Protein AF-A0A3C0ZBE3-F1 (afdb_monomer_lite)

Radius of gyration: 13.56 Å; chains: 1; bounding box: 29×29×34 Å

pLDDT: mean 95.26, std 6.09, range [53.31, 98.5]

Secondary structure (DSSP, 8-state):
-PPP--GGGG---SSHHHHHHHHHHHHTT-S-HHHHHHHHHHHHHHHHHH-TTS-HHHHHHHHHHHHHTTHHHHHHHHHHT-

Sequence (82 aa):
GFTPVSAQELTGGETIADAAQTFLSILNNQGTDVQNNVVLTNAAFAIKTFNPKKSFGDCFYEAESSLMGGKALRSFQKLIKK

Structure (mmCIF, N/CA/C/O backbone):
data_AF-A0A3C0ZBE3-F1
#
_entry.id   AF-A0A3C0ZBE3-F1
#
loop_
_atom_site.group_PDB
_atom_site.id
_atom_site.type_symbol
_atom_site.label_atom_id
_atom_site.label_alt_id
_atom_site.label_comp_id
_atom_site.label_asym_id
_atom_site.label_entity_id
_atom_site.label_seq_id
_atom_site.pdbx_PDB_ins_code
_atom_site.Cartn_x
_atom_site.Cartn_y
_atom_site.Cartn_z
_atom_site.occupancy
_atom_site.B_iso_or_equiv
_atom_site.auth_seq_id
_atom_site.auth_comp_id
_atom_site.auth_asym_id
_atom_site.auth_atom_id
_atom_site.pdbx_PDB_model_num
ATOM 1 N N . GLY A 1 1 ? 10.163 11.669 -9.132 1.00 71.38 1 GLY A N 1
ATOM 2 C CA . GLY A 1 1 ? 10.603 11.097 -7.841 1.00 71.38 1 GLY A CA 1
ATOM 3 C C . GLY A 1 1 ? 9.629 11.520 -6.761 1.00 71.38 1 GLY A C 1
ATOM 4 O O . GLY A 1 1 ? 8.829 12.404 -7.038 1.00 71.38 1 GLY A O 1
ATOM 5 N N . PHE A 1 2 ? 9.665 10.902 -5.579 1.00 81.88 2 PHE A N 1
ATOM 6 C CA . PHE A 1 2 ? 8.745 11.224 -4.479 1.00 81.88 2 PHE A CA 1
ATOM 7 C C . PHE A 1 2 ? 9.375 12.195 -3.487 1.00 81.88 2 PHE A C 1
ATOM 9 O O . PHE A 1 2 ? 10.568 12.102 -3.199 1.00 81.88 2 PHE A O 1
ATOM 16 N N . THR A 1 3 ? 8.561 13.101 -2.957 1.00 88.94 3 THR A N 1
ATOM 17 C CA . THR A 1 3 ? 8.955 13.975 -1.853 1.00 88.94 3 THR A CA 1
ATOM 18 C C . THR A 1 3 ? 8.974 13.164 -0.556 1.00 88.94 3 THR A C 1
ATOM 20 O O . THR A 1 3 ? 8.054 12.371 -0.341 1.00 88.94 3 THR A O 1
ATOM 23 N N . PRO A 1 4 ? 9.989 13.328 0.310 1.00 91.12 4 PRO A N 1
ATOM 24 C CA . PRO A 1 4 ? 9.957 12.766 1.654 1.00 91.12 4 PRO A CA 1
ATOM 25 C C . PRO A 1 4 ? 8.708 13.231 2.405 1.00 91.12 4 PRO A C 1
ATOM 27 O O . PRO A 1 4 ? 8.347 14.403 2.340 1.00 91.12 4 PRO A O 1
ATOM 30 N N . VAL A 1 5 ? 8.067 12.306 3.112 1.00 93.62 5 VAL A N 1
ATOM 31 C CA . VAL A 1 5 ? 6.836 12.554 3.870 1.00 93.62 5 VAL A CA 1
ATOM 32 C C . VAL A 1 5 ? 7.120 12.444 5.360 1.00 93.62 5 VAL A C 1
ATOM 34 O O . VAL A 1 5 ? 7.960 11.642 5.782 1.00 93.62 5 VAL A O 1
ATOM 37 N N . SER A 1 6 ? 6.432 13.251 6.160 1.00 94.62 6 SER A N 1
ATOM 38 C CA . SER A 1 6 ? 6.544 13.196 7.610 1.00 94.62 6 SER A CA 1
ATOM 39 C C . SER A 1 6 ? 5.782 11.989 8.161 1.00 94.62 6 SER A C 1
ATOM 41 O O . SER A 1 6 ? 4.677 11.683 7.713 1.00 94.62 6 SER A O 1
ATOM 43 N N . ALA A 1 7 ? 6.328 11.307 9.171 1.00 91.50 7 ALA A N 1
ATOM 44 C CA . ALA A 1 7 ? 5.651 10.162 9.789 1.00 91.50 7 ALA A CA 1
ATOM 45 C C . ALA A 1 7 ? 4.301 10.560 10.415 1.00 91.50 7 ALA A C 1
ATOM 47 O O . ALA A 1 7 ? 3.350 9.782 10.408 1.00 91.50 7 ALA A O 1
ATOM 48 N N . GLN A 1 8 ? 4.201 11.797 10.904 1.00 92.44 8 GLN A N 1
ATOM 49 C CA . GLN A 1 8 ? 2.984 12.372 11.466 1.00 92.44 8 GLN A CA 1
ATOM 50 C C . GLN A 1 8 ? 1.849 12.468 10.433 1.00 92.44 8 GLN A C 1
ATOM 52 O O . GLN A 1 8 ? 0.689 12.333 10.806 1.00 92.44 8 GLN A O 1
ATOM 57 N N . GLU A 1 9 ? 2.158 12.633 9.142 1.00 91.62 9 GLU A N 1
ATOM 58 C CA . GLU A 1 9 ? 1.160 12.672 8.057 1.00 91.62 9 GLU A CA 1
ATOM 59 C C . GLU A 1 9 ? 0.593 11.282 7.717 1.00 91.62 9 GLU A C 1
ATOM 61 O O . GLU A 1 9 ? -0.396 11.161 6.994 1.00 91.62 9 GLU A O 1
ATOM 66 N N . LEU A 1 10 ? 1.216 10.226 8.245 1.00 91.88 10 LEU A N 1
ATOM 67 C CA . LEU A 1 10 ? 0.862 8.826 8.017 1.00 91.88 10 LEU A CA 1
ATOM 68 C C . LEU A 1 10 ? 0.282 8.155 9.264 1.00 91.88 10 LEU A C 1
ATOM 70 O O . LEU A 1 10 ? 0.140 6.932 9.289 1.00 91.88 10 LEU A O 1
ATOM 74 N N . THR A 1 11 ? -0.038 8.932 10.304 1.00 91.25 11 THR A N 1
ATOM 75 C CA . THR A 1 11 ? -0.667 8.388 11.508 1.00 91.25 11 THR A CA 1
ATOM 76 C C . THR A 1 11 ? -1.995 7.712 11.167 1.00 91.25 11 THR A C 1
ATOM 78 O O . THR A 1 11 ? -2.815 8.250 10.422 1.00 91.25 11 THR A O 1
ATOM 81 N N . GLY A 1 12 ? -2.203 6.518 11.720 1.00 88.75 12 GLY A N 1
ATOM 82 C CA . GLY A 1 12 ? -3.479 5.806 11.655 1.00 88.75 12 GLY A CA 1
ATOM 83 C C . GLY A 1 12 ? -4.457 6.231 12.751 1.00 88.75 12 GLY A C 1
ATOM 84 O O . GLY A 1 12 ? -5.511 5.621 12.861 1.00 88.75 12 GLY A O 1
ATOM 85 N N . GLY A 1 13 ? -4.107 7.230 13.568 1.00 91.31 13 GLY A N 1
ATOM 86 C CA . GLY A 1 13 ? -4.829 7.601 14.784 1.00 91.31 13 GLY A CA 1
ATOM 87 C C . GLY A 1 13 ? -4.351 6.833 16.018 1.00 91.31 13 GLY A C 1
ATOM 88 O O . GLY A 1 13 ? -3.312 6.171 15.990 1.00 91.31 13 GLY A O 1
ATOM 89 N N . GLU A 1 14 ? -5.088 6.959 17.120 1.00 95.44 14 GLU A N 1
ATOM 90 C CA . GLU A 1 14 ? -4.674 6.440 18.434 1.00 95.44 14 GLU A CA 1
ATOM 91 C C . GLU A 1 14 ? -5.373 5.127 18.800 1.00 95.44 14 GLU A C 1
ATOM 93 O O . GLU A 1 14 ? -4.936 4.408 19.700 1.00 95.44 14 GLU A O 1
ATOM 98 N N . THR A 1 15 ? -6.450 4.786 18.091 1.00 97.50 15 THR A N 1
ATOM 99 C CA . THR A 1 15 ? -7.254 3.596 18.360 1.00 97.50 15 THR A CA 1
ATOM 100 C C . THR A 1 15 ? -7.303 2.644 17.168 1.00 97.50 15 THR A C 1
ATOM 102 O O . THR A 1 15 ? -7.053 3.003 16.017 1.00 97.50 15 THR A O 1
ATOM 105 N N . ILE A 1 16 ? -7.698 1.395 17.435 1.00 96.38 16 ILE A N 1
ATOM 106 C CA . ILE A 1 16 ? -7.967 0.400 16.384 1.00 96.38 16 ILE A CA 1
ATOM 107 C C . ILE A 1 16 ? -9.057 0.903 15.425 1.00 96.38 16 ILE A C 1
ATOM 109 O O . ILE A 1 16 ? -8.980 0.656 14.221 1.00 96.38 16 ILE A O 1
ATOM 113 N N . ALA A 1 17 ? -10.063 1.610 15.949 1.00 97.25 17 ALA A N 1
ATOM 114 C CA . ALA A 1 17 ? -11.148 2.163 15.150 1.00 97.25 17 ALA A CA 1
ATOM 115 C C . ALA A 1 17 ? -10.643 3.244 14.183 1.00 97.25 17 ALA A C 1
ATOM 117 O O . ALA A 1 17 ? -11.022 3.222 13.013 1.00 97.25 17 ALA A O 1
ATOM 118 N N . ASP A 1 18 ? -9.736 4.118 14.629 1.00 96.56 18 ASP A N 1
ATOM 119 C CA . ASP A 1 18 ? -9.134 5.148 13.773 1.00 96.56 18 ASP A CA 1
ATOM 120 C C . ASP A 1 18 ? -8.315 4.524 12.639 1.00 96.56 18 ASP A C 1
ATOM 122 O O . ASP A 1 18 ? -8.431 4.926 11.476 1.00 96.56 18 ASP A O 1
ATOM 126 N N . ALA A 1 19 ? -7.538 3.484 12.956 1.00 96.25 19 ALA A N 1
ATOM 127 C CA . ALA A 1 19 ? -6.719 2.794 11.968 1.00 96.25 19 ALA A CA 1
ATOM 128 C C . ALA A 1 19 ? -7.595 2.079 10.929 1.00 96.25 19 ALA A C 1
ATOM 130 O O . ALA A 1 19 ? -7.335 2.159 9.725 1.00 96.25 19 ALA A O 1
ATOM 131 N N . ALA A 1 20 ? -8.672 1.425 11.379 1.00 96.38 20 ALA A N 1
ATOM 132 C CA . ALA A 1 20 ? -9.650 0.796 10.499 1.00 96.38 20 ALA A CA 1
ATOM 133 C C . ALA A 1 20 ? -10.361 1.828 9.611 1.00 96.38 20 ALA A C 1
ATOM 135 O O . ALA A 1 20 ? -10.519 1.598 8.410 1.00 96.38 20 ALA A O 1
ATOM 136 N N . GLN A 1 21 ? -10.743 2.978 10.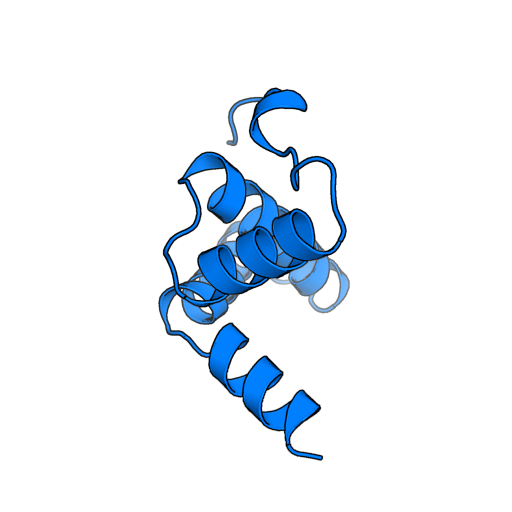173 1.00 96.50 21 GLN A N 1
ATOM 137 C CA . GLN A 1 21 ? -11.361 4.062 9.417 1.00 96.50 21 GLN A CA 1
ATOM 138 C C . GLN A 1 21 ? -10.398 4.623 8.370 1.00 96.50 21 GLN A C 1
ATOM 140 O O . GLN A 1 21 ? -10.787 4.768 7.216 1.00 96.50 21 GLN A O 1
ATOM 145 N N . THR A 1 22 ? -9.137 4.867 8.729 1.00 96.12 22 THR A N 1
ATOM 146 C CA . THR A 1 22 ? -8.097 5.330 7.796 1.00 96.12 22 THR A CA 1
ATOM 147 C C . THR A 1 22 ? -7.910 4.343 6.645 1.00 96.12 22 THR A C 1
ATOM 149 O O . THR A 1 22 ? -7.925 4.731 5.476 1.00 96.12 22 THR A O 1
ATOM 152 N N . PHE A 1 23 ? -7.809 3.049 6.956 1.00 96.31 23 PHE A N 1
ATOM 153 C CA . PHE A 1 23 ? -7.700 1.989 5.956 1.00 96.31 23 PHE A CA 1
ATOM 154 C C . PHE A 1 23 ? -8.899 1.974 4.994 1.00 96.31 23 PHE A C 1
ATOM 156 O O . PHE A 1 23 ? -8.719 1.938 3.774 1.00 96.31 23 PHE A O 1
ATOM 163 N N . LEU A 1 24 ? -10.124 2.043 5.526 1.00 97.06 24 LEU A N 1
ATOM 164 C CA . LEU A 1 24 ? -11.342 2.087 4.717 1.00 97.06 24 LEU A CA 1
ATOM 165 C C . LEU A 1 24 ? -11.434 3.365 3.880 1.00 97.06 24 LEU A C 1
ATOM 167 O O . LEU A 1 24 ? -11.825 3.283 2.716 1.00 97.06 24 LEU A O 1
ATOM 171 N N . SER A 1 25 ? -11.061 4.521 4.429 1.00 97.38 25 SER A N 1
ATOM 172 C CA . SER A 1 25 ? -11.039 5.792 3.701 1.00 97.38 25 SER A CA 1
ATOM 173 C C . SER A 1 25 ? -10.099 5.716 2.500 1.00 97.38 25 SER A C 1
ATOM 175 O O . SER A 1 25 ? -10.507 6.059 1.394 1.00 97.38 25 SER A O 1
ATOM 177 N N . ILE A 1 26 ? -8.885 5.182 2.671 1.00 97.69 26 ILE A N 1
ATOM 178 C CA . ILE A 1 26 ? -7.937 4.989 1.562 1.00 97.69 26 ILE A CA 1
ATOM 179 C C . ILE A 1 26 ? -8.543 4.083 0.481 1.00 97.69 26 ILE A C 1
ATOM 181 O O . ILE A 1 26 ? -8.553 4.453 -0.690 1.00 97.69 26 ILE A O 1
ATOM 185 N N . LEU A 1 27 ? -9.118 2.932 0.853 1.00 97.94 27 LEU A N 1
ATOM 186 C CA . LEU A 1 27 ? -9.753 2.025 -0.115 1.00 97.94 27 LEU A CA 1
ATOM 187 C C . LEU A 1 27 ? -10.950 2.647 -0.853 1.00 97.94 27 LEU A C 1
ATOM 189 O O . LEU A 1 27 ? -11.248 2.235 -1.973 1.00 97.94 27 LEU A O 1
ATOM 193 N N . ASN A 1 28 ? -11.636 3.612 -0.237 1.00 97.69 28 ASN A N 1
ATOM 194 C CA . ASN A 1 28 ? -12.731 4.373 -0.844 1.00 97.69 28 ASN A CA 1
ATOM 195 C C . ASN A 1 28 ? -12.258 5.631 -1.595 1.00 97.69 28 ASN A C 1
ATOM 197 O O . ASN A 1 28 ? -13.094 6.443 -1.985 1.00 97.69 28 ASN A O 1
ATOM 201 N N . ASN A 1 29 ? -10.950 5.802 -1.821 1.00 95.88 29 ASN A N 1
ATOM 202 C CA . ASN A 1 29 ? -10.351 6.989 -2.445 1.00 95.88 29 ASN A CA 1
ATOM 203 C C . ASN A 1 29 ? -10.626 8.298 -1.680 1.00 95.88 29 ASN A C 1
ATOM 205 O O . ASN A 1 29 ? -10.722 9.369 -2.271 1.00 95.88 29 ASN A O 1
ATOM 209 N N . GLN A 1 30 ? -10.769 8.204 -0.359 1.00 97.06 30 GLN A N 1
ATOM 210 C CA . GLN A 1 30 ? -10.978 9.323 0.567 1.00 97.06 30 GLN A CA 1
ATOM 211 C C . GLN A 1 30 ? -9.762 9.560 1.480 1.00 97.06 30 GLN A C 1
ATOM 213 O O . GLN A 1 30 ? -9.835 10.372 2.399 1.00 97.06 30 GLN A O 1
ATOM 218 N N . GLY A 1 31 ? -8.657 8.837 1.267 1.00 94.38 31 GLY A N 1
ATOM 219 C CA . GLY A 1 31 ? -7.374 9.131 1.910 1.00 94.38 31 GLY A CA 1
ATOM 220 C C . GLY A 1 31 ? -6.754 10.417 1.362 1.00 94.38 31 GLY A C 1
ATOM 221 O O . GLY A 1 31 ? -7.076 10.839 0.249 1.00 94.38 31 GLY A O 1
ATOM 222 N N . THR A 1 32 ? -5.849 11.030 2.124 1.00 95.00 32 THR A N 1
ATOM 223 C CA . THR A 1 32 ? -5.093 12.197 1.641 1.00 95.00 32 THR A CA 1
ATOM 224 C C . THR A 1 32 ? -4.145 11.808 0.506 1.00 95.00 32 THR A C 1
ATOM 226 O O . THR A 1 32 ? -3.760 10.643 0.377 1.00 95.00 32 THR A O 1
ATOM 229 N N . ASP A 1 33 ? -3.700 12.782 -0.289 1.00 93.69 33 ASP A N 1
ATOM 230 C CA . ASP A 1 33 ? -2.721 12.537 -1.357 1.00 93.69 33 ASP A CA 1
ATOM 231 C C . ASP A 1 33 ? -1.442 11.880 -0.819 1.00 93.69 33 ASP A C 1
ATOM 233 O O . ASP A 1 33 ? -0.914 10.951 -1.428 1.00 93.69 33 ASP A O 1
ATOM 237 N N . VAL A 1 34 ? -0.984 12.303 0.364 1.00 94.81 34 VAL A N 1
ATOM 238 C CA . VAL A 1 34 ? 0.192 11.737 1.043 1.00 94.81 34 VAL A CA 1
ATOM 239 C C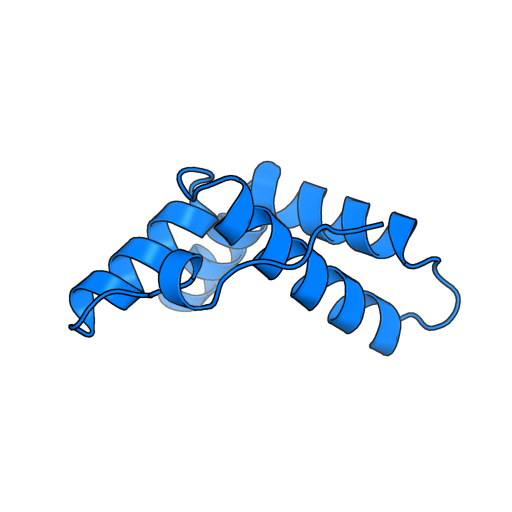 . VAL A 1 34 ? -0.037 10.273 1.423 1.00 94.81 34 VAL A C 1
ATOM 241 O O . VAL A 1 34 ? 0.790 9.417 1.101 1.00 94.81 34 VAL A O 1
ATOM 244 N N . GLN A 1 35 ? -1.173 9.961 2.052 1.00 95.56 35 GLN A N 1
ATOM 245 C CA . GLN A 1 35 ? -1.524 8.592 2.440 1.00 95.56 35 GLN A CA 1
ATOM 246 C C . GLN A 1 35 ? -1.653 7.678 1.218 1.00 95.56 35 GLN A C 1
ATOM 248 O O . GLN A 1 35 ? -1.051 6.601 1.178 1.00 95.56 35 GLN A O 1
ATOM 253 N N . ASN A 1 36 ? -2.388 8.125 0.197 1.00 95.38 36 ASN A N 1
ATOM 254 C CA . ASN A 1 36 ? -2.579 7.371 -1.036 1.00 95.38 36 ASN A CA 1
ATOM 255 C C . ASN A 1 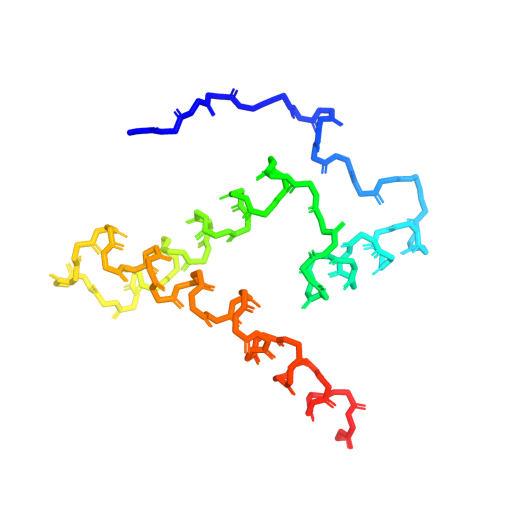36 ? -1.235 7.124 -1.721 1.00 95.38 36 ASN A C 1
ATOM 257 O O . ASN A 1 36 ? -0.923 5.988 -2.066 1.00 95.38 36 ASN A O 1
ATOM 261 N N . ASN A 1 37 ? -0.394 8.150 -1.853 1.00 95.12 37 ASN A N 1
ATOM 262 C CA . ASN A 1 37 ? 0.901 8.031 -2.511 1.00 95.12 37 ASN A CA 1
ATOM 263 C C . ASN A 1 37 ? 1.838 7.025 -1.814 1.00 95.12 37 ASN A C 1
ATOM 265 O O . ASN A 1 37 ? 2.529 6.255 -2.487 1.00 95.12 37 ASN A O 1
ATOM 269 N N . VAL A 1 38 ? 1.835 6.968 -0.477 1.00 95.81 38 VAL A N 1
ATOM 270 C CA . VAL A 1 38 ? 2.612 5.964 0.272 1.00 95.81 38 VAL A CA 1
ATOM 271 C C . VAL A 1 38 ? 2.078 4.551 0.037 1.00 95.81 38 VAL A C 1
ATOM 273 O O . VAL A 1 38 ? 2.862 3.635 -0.224 1.00 95.81 38 VAL A O 1
ATOM 276 N N . VAL A 1 39 ? 0.755 4.366 0.051 1.00 96.50 39 VAL A N 1
ATOM 277 C CA . VAL A 1 39 ? 0.128 3.069 -0.256 1.00 96.50 39 VAL A CA 1
ATOM 278 C C . VAL A 1 39 ? 0.452 2.620 -1.682 1.00 96.50 39 VAL A C 1
ATOM 280 O O . VAL A 1 39 ? 0.859 1.474 -1.885 1.00 96.50 39 VAL A O 1
ATOM 283 N N . LEU A 1 40 ? 0.345 3.523 -2.658 1.00 97.25 40 LEU A N 1
ATOM 284 C CA . LEU A 1 40 ? 0.678 3.256 -4.057 1.00 97.25 40 LEU A CA 1
ATOM 285 C C . LEU A 1 40 ? 2.154 2.904 -4.236 1.00 97.25 40 LEU A C 1
ATOM 287 O O . LEU A 1 40 ? 2.469 1.945 -4.934 1.00 97.25 40 LEU A O 1
ATOM 291 N N . THR A 1 41 ? 3.056 3.617 -3.560 1.00 96.62 41 THR A N 1
ATOM 292 C CA . THR A 1 41 ? 4.499 3.350 -3.620 1.00 96.62 41 THR A CA 1
ATOM 293 C C . THR A 1 41 ? 4.837 1.965 -3.068 1.00 96.62 41 THR A C 1
ATOM 295 O O . THR A 1 41 ? 5.542 1.197 -3.725 1.00 96.62 41 THR A O 1
ATOM 298 N N . ASN A 1 42 ? 4.289 1.597 -1.905 1.00 96.31 42 ASN A N 1
ATOM 299 C CA . ASN A 1 42 ? 4.503 0.275 -1.309 1.00 96.31 42 ASN A CA 1
ATOM 300 C C . ASN A 1 42 ? 3.937 -0.848 -2.191 1.00 96.31 42 ASN A C 1
ATOM 302 O O . ASN A 1 42 ? 4.604 -1.860 -2.418 1.00 96.31 42 ASN A O 1
ATOM 306 N N . ALA A 1 43 ? 2.733 -0.656 -2.737 1.00 98.12 43 ALA A N 1
ATOM 307 C CA . ALA A 1 43 ? 2.124 -1.605 -3.662 1.00 98.12 43 ALA A CA 1
ATOM 308 C C . ALA A 1 43 ? 2.933 -1.739 -4.964 1.00 98.12 43 ALA A C 1
ATOM 310 O O . ALA A 1 43 ? 3.156 -2.854 -5.431 1.00 98.12 43 ALA A O 1
ATOM 311 N N . ALA A 1 44 ? 3.439 -0.634 -5.518 1.00 98.12 44 ALA A N 1
ATOM 312 C CA . ALA A 1 44 ? 4.286 -0.634 -6.706 1.00 98.12 44 ALA A CA 1
ATOM 313 C C . ALA A 1 44 ? 5.580 -1.426 -6.481 1.00 98.12 44 ALA A C 1
ATOM 315 O O . ALA A 1 44 ? 5.960 -2.242 -7.324 1.00 98.12 44 ALA A O 1
ATOM 316 N N . PHE A 1 45 ? 6.236 -1.242 -5.330 1.00 97.75 45 PHE A N 1
ATOM 317 C CA . PHE A 1 45 ? 7.408 -2.040 -4.974 1.00 97.75 45 PHE A CA 1
ATOM 318 C C . PHE A 1 45 ? 7.067 -3.523 -4.835 1.00 97.75 45 PHE A C 1
ATOM 320 O O . PHE A 1 45 ? 7.793 -4.346 -5.386 1.00 97.75 45 PHE A O 1
ATOM 327 N N . ALA A 1 46 ? 5.951 -3.875 -4.192 1.00 98.19 46 ALA A N 1
ATOM 328 C CA . ALA A 1 46 ? 5.503 -5.265 -4.119 1.00 98.19 46 ALA A CA 1
ATOM 329 C C . ALA A 1 46 ? 5.246 -5.860 -5.518 1.00 98.19 46 ALA A C 1
ATOM 331 O O . ALA A 1 46 ? 5.727 -6.943 -5.832 1.00 98.19 46 ALA A O 1
ATOM 332 N N . ILE A 1 47 ? 4.567 -5.143 -6.417 1.00 98.12 47 ILE A N 1
ATOM 333 C CA . ILE A 1 47 ? 4.354 -5.603 -7.801 1.00 98.12 47 ILE A CA 1
ATOM 334 C C . ILE A 1 47 ? 5.695 -5.788 -8.525 1.00 98.12 47 ILE A C 1
ATOM 336 O O . ILE A 1 47 ? 5.869 -6.760 -9.262 1.00 98.12 47 ILE A O 1
ATOM 340 N N . LYS A 1 48 ? 6.657 -4.889 -8.299 1.00 98.06 48 LYS A N 1
ATOM 341 C CA . LYS A 1 48 ? 8.000 -4.948 -8.883 1.00 98.06 48 LYS A CA 1
ATOM 342 C C . LYS A 1 48 ? 8.818 -6.133 -8.364 1.00 98.06 48 LYS A C 1
ATOM 344 O O . LYS A 1 48 ? 9.569 -6.707 -9.153 1.00 98.06 48 LYS A O 1
ATOM 349 N N . THR A 1 49 ? 8.675 -6.527 -7.095 1.00 97.81 49 THR A N 1
ATOM 350 C CA . THR A 1 49 ? 9.339 -7.739 -6.581 1.00 97.81 49 THR A CA 1
ATOM 351 C C . THR A 1 49 ? 8.785 -9.000 -7.242 1.00 97.81 49 THR A C 1
ATOM 353 O O . THR A 1 49 ? 9.564 -9.881 -7.600 1.00 97.81 49 THR A O 1
ATOM 356 N N . PHE A 1 50 ? 7.473 -9.060 -7.500 1.00 97.12 50 PHE A N 1
ATOM 357 C CA . PHE A 1 50 ? 6.855 -10.148 -8.270 1.00 97.12 50 PHE A CA 1
ATOM 358 C C . PHE A 1 50 ? 7.186 -10.098 -9.769 1.00 97.12 50 PHE A C 1
ATOM 360 O O . PHE A 1 50 ? 7.323 -11.143 -10.402 1.00 97.12 50 PHE A O 1
ATOM 367 N N . ASN A 1 51 ? 7.344 -8.899 -10.343 1.00 97.31 51 ASN A N 1
ATOM 368 C CA . ASN A 1 51 ? 7.604 -8.682 -11.768 1.00 97.31 51 ASN A CA 1
ATOM 369 C C . ASN A 1 51 ? 8.892 -7.867 -12.011 1.00 97.31 51 ASN A C 1
ATOM 371 O O . ASN A 1 51 ? 8.819 -6.715 -12.456 1.00 97.31 51 ASN A O 1
ATOM 375 N N . PRO A 1 52 ? 10.095 -8.451 -11.833 1.00 97.06 52 PRO A N 1
ATOM 376 C CA . PRO A 1 52 ? 11.358 -7.708 -11.892 1.00 97.06 52 PRO A CA 1
ATOM 377 C C . PRO A 1 52 ? 11.670 -7.053 -13.241 1.00 97.06 52 PRO A C 1
ATOM 379 O O . PRO A 1 52 ? 12.548 -6.197 -13.302 1.00 97.06 52 PRO A O 1
ATOM 382 N N . LYS A 1 53 ? 10.974 -7.416 -14.324 1.00 97.94 53 LYS A N 1
ATOM 383 C CA . LYS A 1 53 ? 11.155 -6.812 -15.654 1.00 97.94 53 LYS A CA 1
ATOM 384 C C . LYS A 1 53 ? 10.340 -5.531 -15.871 1.00 97.94 53 LYS A C 1
ATOM 386 O O . LYS A 1 53 ? 10.724 -4.733 -16.717 1.00 97.94 53 LYS A O 1
ATOM 391 N N . LYS A 1 54 ? 9.246 -5.316 -15.128 1.00 97.94 54 LYS A N 1
ATOM 392 C CA . LYS A 1 54 ? 8.432 -4.091 -15.246 1.00 97.94 54 LYS A CA 1
ATOM 393 C C . LYS A 1 54 ? 9.201 -2.891 -14.703 1.00 97.94 54 LYS A C 1
ATOM 395 O O . LYS A 1 54 ? 9.980 -3.046 -13.758 1.00 97.94 54 LYS A O 1
ATOM 400 N N . SER A 1 55 ? 9.003 -1.698 -15.257 1.00 98.00 55 SER A N 1
ATOM 401 C CA . SER A 1 55 ? 9.545 -0.494 -14.624 1.00 98.00 55 SER A CA 1
ATOM 402 C C . SER A 1 55 ? 8.798 -0.210 -13.316 1.00 98.00 55 SER A C 1
ATOM 404 O O . SER A 1 55 ? 7.687 -0.699 -13.102 1.00 98.00 55 SER A O 1
ATOM 406 N N . PHE A 1 56 ? 9.395 0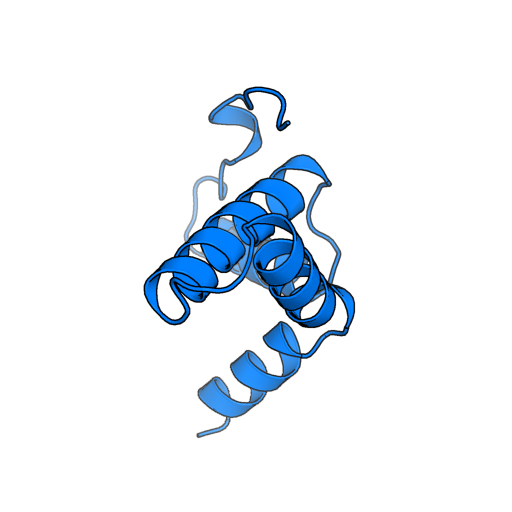.576 -12.419 1.00 97.00 56 PHE A N 1
ATOM 407 C CA . PHE A 1 56 ? 8.669 1.032 -11.231 1.00 97.00 56 PHE A CA 1
ATOM 408 C C . PHE A 1 56 ? 7.420 1.841 -11.622 1.00 97.00 56 PHE A C 1
ATOM 410 O O . PHE A 1 56 ? 6.373 1.654 -11.014 1.00 97.00 56 PHE A O 1
ATOM 417 N N . GLY A 1 57 ? 7.510 2.677 -12.666 1.00 97.56 57 GLY A N 1
ATOM 418 C CA . GLY A 1 57 ? 6.383 3.469 -13.168 1.00 97.56 57 GLY A CA 1
ATOM 419 C C . GLY A 1 57 ? 5.201 2.603 -13.602 1.00 97.56 57 GLY A C 1
ATOM 420 O O . GLY A 1 57 ? 4.082 2.854 -13.173 1.00 97.56 57 GLY A O 1
ATOM 421 N N . ASP A 1 58 ? 5.449 1.524 -14.351 1.00 98.12 58 ASP A N 1
ATOM 422 C CA . ASP A 1 58 ? 4.387 0.583 -14.749 1.00 98.12 58 ASP A CA 1
ATOM 423 C C . ASP A 1 58 ? 3.725 -0.073 -13.531 1.00 98.12 58 ASP A C 1
ATOM 425 O O . ASP A 1 58 ? 2.507 -0.233 -13.481 1.00 98.12 58 ASP A O 1
ATOM 429 N N . CYS A 1 59 ? 4.529 -0.441 -12.528 1.00 98.50 59 CYS A N 1
ATOM 430 C CA . CYS A 1 59 ? 4.026 -1.027 -11.287 1.00 98.50 59 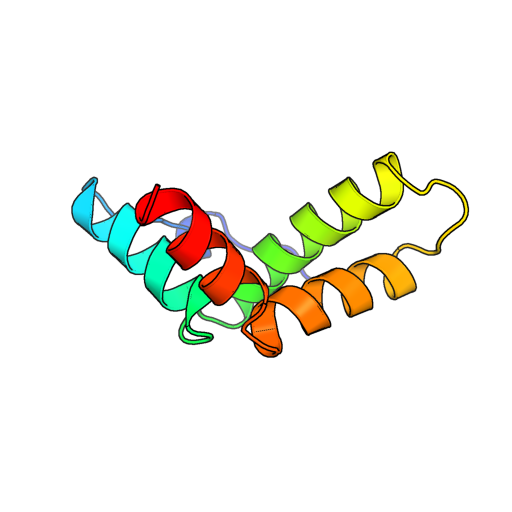CYS A CA 1
ATOM 431 C C . CYS A 1 59 ? 3.203 -0.013 -10.477 1.00 98.50 59 CYS A C 1
ATOM 433 O O . CYS A 1 59 ? 2.196 -0.379 -9.874 1.00 98.50 59 CYS A O 1
ATOM 435 N N . PHE A 1 60 ? 3.609 1.258 -10.482 1.00 98.00 60 PHE A N 1
ATOM 436 C CA . PHE A 1 60 ? 2.880 2.344 -9.834 1.00 98.00 60 PHE A CA 1
ATOM 437 C C . PHE A 1 60 ? 1.535 2.599 -10.512 1.00 98.00 60 PHE A C 1
ATOM 439 O O . PHE A 1 60 ? 0.522 2.644 -9.821 1.00 98.00 60 PHE A O 1
ATOM 446 N N . TYR A 1 61 ? 1.486 2.658 -11.846 1.00 98.00 61 TYR A N 1
ATOM 447 C CA . TYR A 1 61 ? 0.223 2.779 -12.583 1.00 98.00 61 TYR A CA 1
ATOM 448 C C . TYR A 1 61 ? -0.714 1.589 -12.346 1.00 98.00 61 TYR A C 1
ATOM 450 O O . TYR A 1 61 ? -1.931 1.753 -12.257 1.00 98.00 61 TYR A O 1
ATOM 458 N N . GLU A 1 62 ? -0.171 0.378 -12.211 1.00 98.31 62 GLU A N 1
ATOM 459 C CA . GLU A 1 62 ? -0.965 -0.803 -11.868 1.00 98.31 62 GLU A CA 1
ATOM 460 C C . GLU A 1 62 ? -1.556 -0.704 -10.451 1.00 98.31 62 GLU A C 1
ATOM 462 O O . GLU A 1 62 ? -2.750 -0.965 -10.260 1.00 98.31 62 GLU A O 1
ATOM 467 N N . ALA A 1 63 ? -0.755 -0.266 -9.473 1.00 98.44 63 ALA A N 1
ATOM 468 C CA . ALA A 1 63 ? -1.219 0.007 -8.115 1.00 98.44 63 ALA A CA 1
ATOM 469 C C . ALA A 1 63 ? -2.291 1.111 -8.088 1.00 98.44 63 ALA A C 1
ATOM 471 O O . ALA A 1 63 ? -3.337 0.938 -7.459 1.00 98.44 63 ALA A O 1
ATOM 472 N N . GLU A 1 64 ? -2.074 2.205 -8.819 1.00 98.00 64 GLU A N 1
ATOM 473 C CA . GLU A 1 64 ? -2.995 3.340 -8.920 1.00 98.00 64 GLU A CA 1
ATOM 474 C C . GLU A 1 64 ? -4.320 2.922 -9.552 1.00 98.00 64 GLU A C 1
ATOM 476 O O . GLU A 1 64 ? -5.382 3.156 -8.977 1.00 98.00 64 GLU A O 1
ATOM 481 N N . SER A 1 65 ? -4.277 2.192 -10.671 1.00 98.38 65 SER A N 1
ATOM 482 C CA . SER A 1 65 ? -5.470 1.617 -11.302 1.00 98.38 65 SER A CA 1
ATOM 483 C C . SER A 1 65 ? -6.239 0.688 -10.356 1.00 98.38 65 SER A C 1
ATOM 485 O O . SER A 1 65 ? -7.464 0.563 -10.461 1.00 98.38 65 SER A O 1
ATOM 487 N N . SER A 1 66 ? -5.541 0.007 -9.443 1.00 98.44 66 SER A N 1
ATOM 488 C CA . SER A 1 66 ? -6.162 -0.869 -8.452 1.00 98.44 66 SER A CA 1
ATOM 489 C C . SER A 1 66 ? -6.884 -0.093 -7.355 1.00 98.44 66 SER A C 1
ATOM 491 O O . SER A 1 66 ? -8.055 -0.378 -7.081 1.00 98.44 66 SER A O 1
ATOM 493 N N . LEU A 1 67 ? -6.207 0.889 -6.756 1.00 98.31 67 LEU A N 1
ATOM 494 C CA . LEU A 1 67 ? -6.755 1.712 -5.682 1.00 98.31 67 LEU A CA 1
ATOM 495 C C . LEU A 1 67 ? -7.853 2.636 -6.223 1.00 98.31 67 LEU A C 1
ATOM 497 O O . LEU A 1 67 ? -9.028 2.432 -5.923 1.00 98.31 67 LEU A O 1
ATOM 501 N N . MET A 1 68 ? -7.490 3.536 -7.141 1.00 97.44 68 MET A N 1
ATOM 502 C CA . MET A 1 68 ? -8.376 4.574 -7.677 1.00 97.44 68 MET A CA 1
ATOM 503 C C . MET A 1 68 ? -9.535 3.985 -8.488 1.00 97.44 68 MET A C 1
ATOM 505 O O . MET A 1 68 ? -10.658 4.480 -8.433 1.00 97.44 68 MET A O 1
ATOM 509 N N . GLY A 1 69 ? -9.313 2.857 -9.175 1.00 97.56 69 GLY A N 1
ATOM 510 C CA . GLY A 1 69 ? -10.364 2.115 -9.886 1.00 97.56 69 GLY A CA 1
ATOM 511 C C . GLY A 1 69 ? -11.280 1.267 -8.985 1.00 97.56 69 GLY A C 1
ATOM 512 O O . GLY A 1 69 ? -12.112 0.492 -9.485 1.00 97.56 69 GLY A O 1
ATOM 513 N N . GLY A 1 70 ? -11.097 1.327 -7.661 1.00 97.44 70 GLY A N 1
ATOM 514 C CA . GLY A 1 70 ? -11.885 0.605 -6.658 1.00 97.44 70 GLY A CA 1
ATOM 515 C C . GLY A 1 70 ? -11.708 -0.918 -6.683 1.00 97.44 70 GLY A C 1
ATOM 516 O O . GLY A 1 70 ? -12.494 -1.641 -6.068 1.00 97.44 70 GLY A O 1
ATOM 517 N N . LYS A 1 71 ? -10.713 -1.448 -7.410 1.00 98.31 71 LYS A N 1
ATOM 518 C CA . LYS A 1 71 ? -10.429 -2.895 -7.453 1.00 98.31 71 LYS A CA 1
ATOM 519 C C . LYS A 1 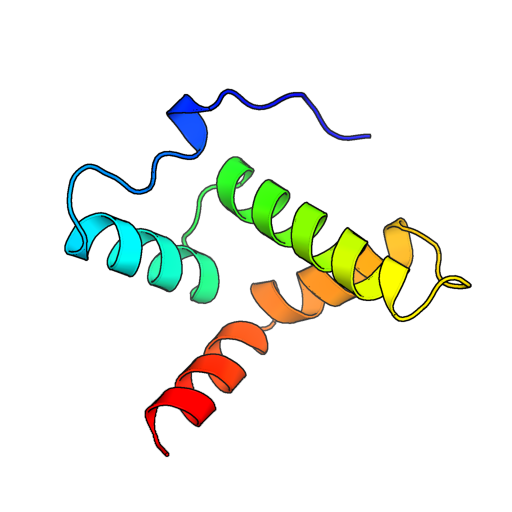71 ? -9.947 -3.378 -6.085 1.00 98.31 71 LYS A C 1
ATOM 521 O O . LYS A 1 71 ? -10.355 -4.456 -5.657 1.00 98.31 71 LYS A O 1
ATOM 526 N N . ALA A 1 72 ? -9.146 -2.570 -5.389 1.00 98.00 72 ALA A N 1
ATOM 527 C CA . ALA A 1 72 ? -8.682 -2.853 -4.034 1.00 98.00 72 ALA A CA 1
ATOM 528 C C . ALA A 1 72 ? -9.859 -3.014 -3.051 1.00 98.00 72 ALA A C 1
ATOM 530 O O . ALA A 1 72 ? -9.958 -4.043 -2.380 1.00 98.00 72 ALA A O 1
ATOM 531 N N . LEU A 1 73 ? -10.811 -2.070 -3.050 1.00 98.12 73 LEU A N 1
ATOM 532 C CA . LEU A 1 73 ? -12.027 -2.146 -2.230 1.00 98.12 73 LEU A CA 1
ATOM 533 C C . LEU A 1 73 ? -12.868 -3.388 -2.547 1.00 98.12 73 LEU A C 1
ATOM 535 O O . LEU A 1 73 ? -13.283 -4.101 -1.635 1.00 98.12 73 LEU A O 1
ATOM 539 N N . ARG A 1 74 ? -13.091 -3.690 -3.835 1.00 98.12 74 ARG A N 1
ATOM 540 C CA . ARG A 1 74 ? -13.845 -4.888 -4.250 1.00 98.12 74 ARG A CA 1
ATOM 541 C C . ARG A 1 74 ? -13.179 -6.182 -3.779 1.00 98.12 74 ARG A C 1
ATOM 543 O O . ARG A 1 74 ? -13.870 -7.093 -3.324 1.00 98.12 74 ARG A O 1
ATOM 550 N N . SER A 1 75 ? -11.852 -6.267 -3.860 1.00 97.62 75 SER A N 1
ATOM 551 C CA . SER A 1 75 ? -11.090 -7.416 -3.356 1.00 97.62 75 SER A CA 1
ATOM 552 C C . SER A 1 75 ? -11.227 -7.569 -1.842 1.00 97.62 75 SER A C 1
ATOM 554 O O . SER A 1 75 ? -11.486 -8.676 -1.370 1.00 97.62 75 SER A O 1
ATOM 556 N N . PHE A 1 76 ? -11.135 -6.468 -1.090 1.00 97.69 76 PHE A N 1
ATOM 557 C CA . PHE A 1 76 ? -11.355 -6.474 0.357 1.00 97.69 76 PHE A CA 1
ATOM 558 C C . PHE A 1 76 ? -12.777 -6.928 0.719 1.00 97.69 76 PHE A C 1
ATOM 560 O O . PHE A 1 76 ? -12.946 -7.848 1.515 1.00 97.69 76 PHE A O 1
ATOM 567 N N . GLN A 1 77 ? -13.803 -6.376 0.064 1.00 97.31 77 GLN A N 1
ATOM 568 C CA . GLN A 1 77 ? -15.198 -6.786 0.264 1.00 97.31 77 GLN A CA 1
ATOM 569 C C . GLN A 1 77 ? -15.421 -8.274 -0.030 1.00 97.31 77 GLN A C 1
ATOM 571 O O . GLN A 1 77 ? -16.201 -8.930 0.654 1.00 97.31 77 GLN A O 1
ATOM 576 N N . LYS A 1 78 ? -14.744 -8.825 -1.043 1.00 97.69 78 LYS A N 1
ATOM 577 C CA . LYS A 1 78 ? -14.798 -10.259 -1.346 1.00 97.69 78 LYS A CA 1
ATOM 578 C C . LYS A 1 78 ? -14.117 -11.101 -0.266 1.00 97.69 78 LYS A C 1
ATOM 580 O O . LYS A 1 78 ? -14.583 -12.203 -0.007 1.00 97.69 78 LYS A O 1
ATOM 585 N N . LEU A 1 79 ? -13.033 -10.610 0.335 1.00 97.00 79 LEU A N 1
ATOM 586 C CA . LEU A 1 79 ? -12.318 -11.302 1.409 1.00 97.00 79 LEU A CA 1
ATOM 587 C C . LEU A 1 79 ? -13.179 -11.427 2.672 1.00 97.00 79 LEU A C 1
ATOM 589 O O . LEU A 1 79 ? -13.242 -12.510 3.234 1.00 97.00 79 LEU A O 1
ATOM 593 N N . ILE A 1 80 ? -13.858 -10.350 3.077 1.00 95.56 80 ILE A N 1
ATOM 594 C CA . ILE A 1 80 ? -14.658 -10.308 4.318 1.00 95.56 80 ILE A CA 1
ATOM 595 C C . ILE A 1 80 ? -16.043 -10.959 4.199 1.00 95.56 80 ILE A C 1
ATOM 597 O O . ILE A 1 80 ? -16.685 -11.210 5.209 1.00 95.56 80 ILE A O 1
ATOM 601 N N . LYS A 1 81 ? -16.535 -11.179 2.973 1.00 89.19 81 LYS A N 1
ATOM 602 C CA . LYS A 1 81 ? -17.804 -11.880 2.706 1.00 89.19 81 LYS A CA 1
ATOM 603 C C . LYS A 1 81 ? -17.644 -13.405 2.621 1.00 89.19 81 LYS A C 1
ATOM 605 O O . LYS A 1 81 ? -18.628 -14.083 2.330 1.00 89.19 81 LYS A O 1
ATOM 610 N N . LYS A 1 82 ? -16.422 -13.918 2.771 1.00 53.31 82 LYS A N 1
ATOM 611 C CA . LYS A 1 82 ? -16.156 -15.355 2.903 1.00 53.31 82 LYS A CA 1
ATOM 612 C C . LYS A 1 82 ? -16.413 -15.808 4.329 1.00 53.31 82 LYS A C 1
ATOM 614 O O . LYS A 1 82 ? -16.846 -16.970 4.458 1.00 53.31 82 LYS A O 1
#

Foldseek 3Di:
DDDDDDVVLQDCDDDPVSVVVQVVCQQVVNHDPVNVQVQLQVQLVVVCVVPVPDDSVVSSVVSCCCRVVSVVVVVVVVVVVD